Protein AF-A0A3D3M866-F1 (afdb_monomer_lite)

pLDDT: mean 92.67, std 5.29, range [67.62, 97.88]

Structure (mmCIF, N/CA/C/O backbone):
data_AF-A0A3D3M866-F1
#
_entry.id   AF-A0A3D3M866-F1
#
loop_
_atom_site.group_PDB
_atom_site.id
_atom_site.type_symbol
_atom_site.label_atom_id
_atom_site.label_alt_id
_atom_site.label_comp_id
_atom_site.label_asym_id
_atom_site.label_entity_id
_atom_site.label_seq_id
_atom_site.pdbx_PDB_ins_code
_atom_site.Cartn_x
_atom_site.Cartn_y
_atom_site.Cartn_z
_atom_site.occupancy
_atom_site.B_iso_or_equiv
_atom_site.auth_seq_id
_atom_site.auth_comp_id
_atom_site.auth_asym_id
_atom_site.auth_atom_id
_atom_site.pdbx_PDB_model_num
ATOM 1 N N . MET A 1 1 ? -16.801 2.147 6.084 1.00 74.62 1 MET A N 1
ATOM 2 C CA . MET A 1 1 ? -16.013 3.398 6.169 1.00 74.62 1 MET A CA 1
ATOM 3 C C . MET A 1 1 ? -16.435 4.297 5.025 1.00 74.62 1 MET A C 1
ATOM 5 O O . MET A 1 1 ? -16.937 3.772 4.036 1.00 74.62 1 MET A O 1
ATOM 9 N N . SER A 1 2 ? -16.277 5.615 5.144 1.00 90.31 2 SER A N 1
ATOM 10 C CA . SER A 1 2 ? -16.371 6.474 3.961 1.00 90.31 2 SER A CA 1
ATOM 11 C C . SER A 1 2 ? -15.190 6.187 3.028 1.00 90.31 2 SER A C 1
ATOM 13 O O . SER A 1 2 ? -14.163 5.651 3.451 1.00 90.31 2 SER A O 1
ATOM 15 N N . ARG A 1 3 ? -15.338 6.546 1.753 1.00 89.62 3 ARG A N 1
ATOM 16 C CA . ARG A 1 3 ? -14.262 6.431 0.766 1.00 89.62 3 ARG A CA 1
ATOM 17 C C . ARG A 1 3 ? -13.029 7.248 1.164 1.00 89.62 3 ARG A C 1
ATOM 19 O O . ARG A 1 3 ? -11.916 6.769 1.000 1.00 89.62 3 ARG A O 1
ATOM 26 N N . GLU A 1 4 ? -13.232 8.440 1.717 1.00 93.88 4 GLU A N 1
ATOM 27 C CA . GLU A 1 4 ? -12.151 9.307 2.206 1.00 93.88 4 GLU A CA 1
ATOM 28 C C . GLU A 1 4 ? -11.396 8.665 3.372 1.00 93.88 4 GLU A C 1
ATOM 30 O O . GLU A 1 4 ? -10.176 8.569 3.313 1.00 93.88 4 GLU A O 1
ATOM 35 N N . ALA A 1 5 ? -12.107 8.120 4.367 1.00 94.00 5 ALA A N 1
ATOM 36 C CA . ALA A 1 5 ? -11.469 7.439 5.495 1.00 94.00 5 ALA A CA 1
ATOM 37 C C . ALA A 1 5 ? -10.649 6.219 5.042 1.00 94.00 5 ALA A C 1
ATOM 39 O O . ALA A 1 5 ? -9.595 5.936 5.594 1.00 94.00 5 ALA A O 1
ATOM 40 N N . LEU A 1 6 ? -11.108 5.496 4.015 1.00 94.75 6 LEU A N 1
ATOM 41 C CA . LEU A 1 6 ? -10.345 4.381 3.452 1.00 94.75 6 LEU A CA 1
ATOM 42 C C . LEU A 1 6 ? -9.067 4.856 2.741 1.00 94.75 6 LEU A C 1
ATOM 44 O O . LEU A 1 6 ? -8.033 4.202 2.839 1.00 94.75 6 L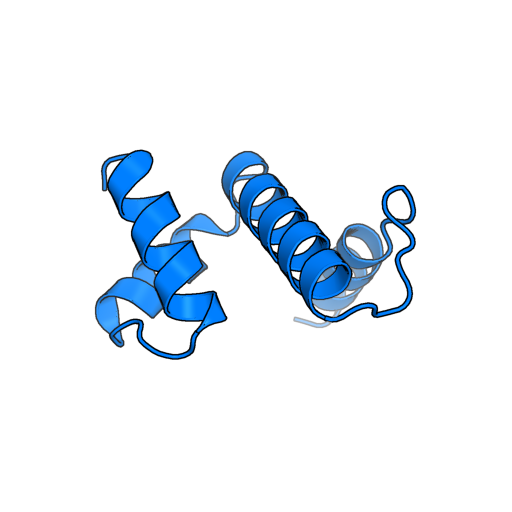EU A O 1
ATOM 48 N N . GLN A 1 7 ? -9.131 5.983 2.029 1.00 95.62 7 GLN A N 1
ATOM 49 C CA . GLN A 1 7 ? -7.970 6.584 1.365 1.00 95.62 7 GLN A CA 1
ATOM 50 C C . GLN A 1 7 ? -6.944 7.117 2.369 1.00 95.62 7 GLN A C 1
ATOM 52 O O . GLN A 1 7 ? -5.745 6.940 2.163 1.00 95.62 7 GLN A O 1
ATOM 57 N N . GLU A 1 8 ? -7.408 7.708 3.469 1.00 96.25 8 GLU A N 1
ATOM 58 C CA . GLU A 1 8 ? -6.562 8.122 4.587 1.00 96.25 8 GLU A CA 1
ATOM 59 C C . GLU A 1 8 ? -5.855 6.915 5.216 1.00 96.25 8 GLU A C 1
ATOM 61 O O . GLU A 1 8 ? -4.627 6.909 5.302 1.00 96.25 8 GLU A O 1
ATOM 66 N N . SER A 1 9 ? -6.589 5.840 5.530 1.00 96.75 9 SER A N 1
ATOM 67 C CA . SER A 1 9 ? -5.979 4.606 6.040 1.00 96.75 9 SER A CA 1
ATOM 68 C C . SER A 1 9 ? -4.995 3.981 5.041 1.00 96.75 9 SER A C 1
ATOM 70 O O . SER A 1 9 ? -3.952 3.483 5.452 1.00 96.75 9 SER A O 1
ATOM 72 N N . LEU A 1 10 ? -5.260 4.028 3.728 1.00 96.12 10 LEU A N 1
ATOM 73 C CA . LEU A 1 10 ? -4.294 3.591 2.706 1.00 96.12 10 LEU A CA 1
ATOM 74 C C . LEU A 1 10 ? -2.994 4.409 2.747 1.00 96.12 10 LEU A C 1
ATOM 76 O O . LEU A 1 10 ? -1.916 3.839 2.580 1.00 96.12 10 LEU A O 1
ATOM 80 N N . SER A 1 11 ? -3.083 5.723 2.970 1.00 95.62 11 SER A N 1
ATOM 81 C CA . SER A 1 11 ? -1.902 6.574 3.158 1.00 95.62 11 SER A CA 1
ATOM 82 C C . SER A 1 11 ? -1.155 6.205 4.439 1.00 95.62 11 SER A C 1
ATOM 84 O O . SER A 1 11 ? 0.060 6.050 4.405 1.00 95.62 11 SER A O 1
ATOM 86 N N . ALA A 1 12 ? -1.869 5.980 5.544 1.00 97.06 12 ALA A N 1
ATOM 87 C CA . ALA A 1 12 ? -1.258 5.550 6.800 1.00 97.06 12 ALA A CA 1
ATOM 88 C C . ALA A 1 12 ? -0.543 4.192 6.659 1.00 97.06 12 ALA A C 1
ATOM 90 O O . ALA A 1 12 ? 0.556 4.014 7.176 1.00 97.06 12 ALA A O 1
ATOM 91 N N . VAL A 1 13 ? -1.107 3.242 5.899 1.00 96.75 13 VAL A N 1
ATOM 92 C CA . VAL A 1 13 ? -0.451 1.953 5.602 1.00 96.75 13 VAL A CA 1
ATOM 93 C C . VAL A 1 13 ? 0.841 2.156 4.805 1.00 96.75 13 VAL A C 1
ATOM 95 O O . VAL A 1 13 ? 1.832 1.483 5.076 1.00 96.75 13 VAL A O 1
ATOM 98 N N . MET A 1 14 ? 0.856 3.079 3.837 1.00 94.69 14 MET A N 1
ATOM 99 C CA . MET A 1 14 ? 2.048 3.387 3.035 1.00 94.69 14 MET A CA 1
ATOM 100 C C . MET A 1 14 ? 3.223 3.872 3.896 1.00 94.69 14 MET A C 1
ATOM 102 O O . MET A 1 14 ? 4.369 3.528 3.602 1.00 94.69 14 MET A O 1
ATOM 106 N N . ASP A 1 15 ? 2.924 4.620 4.958 1.00 94.56 15 ASP A N 1
ATOM 107 C CA . ASP A 1 15 ? 3.911 5.185 5.880 1.00 94.56 15 ASP A CA 1
ATOM 108 C C . ASP A 1 15 ? 4.153 4.306 7.125 1.00 94.56 15 ASP A C 1
ATOM 110 O O . ASP A 1 15 ? 4.964 4.658 7.976 1.00 94.56 15 ASP A O 1
ATOM 114 N N . ASN A 1 16 ? 3.516 3.127 7.207 1.00 95.31 16 ASN A N 1
ATOM 115 C CA . ASN A 1 16 ? 3.577 2.202 8.349 1.00 95.31 16 ASN A CA 1
ATOM 116 C C . ASN A 1 16 ? 3.031 2.800 9.670 1.00 95.31 16 ASN A C 1
ATOM 118 O O . ASN A 1 16 ? 3.496 2.461 10.756 1.00 95.31 16 ASN A O 1
ATOM 122 N N . GLU A 1 17 ? 2.022 3.664 9.568 1.00 97.88 17 GLU A N 1
ATOM 123 C CA . GLU A 1 17 ? 1.374 4.375 10.684 1.00 97.88 17 GLU A CA 1
ATOM 124 C C . GLU A 1 17 ? -0.087 3.934 10.917 1.00 97.88 17 GLU A C 1
ATOM 126 O O . GLU A 1 17 ? -0.743 4.419 11.834 1.00 97.88 17 GLU A O 1
ATOM 131 N N . ALA A 1 18 ? -0.625 3.022 10.098 1.00 97.25 18 ALA A N 1
ATOM 132 C CA . ALA A 1 18 ? -1.983 2.502 10.283 1.00 97.25 18 ALA A CA 1
ATOM 133 C C . ALA A 1 18 ? -2.078 1.570 11.499 1.00 97.25 18 ALA A C 1
ATOM 135 O O . ALA A 1 18 ? -1.205 0.721 11.712 1.00 97.25 18 ALA A O 1
ATOM 136 N N . ASP A 1 19 ? -3.176 1.665 12.251 1.00 96.88 19 ASP A N 1
ATOM 137 C CA . ASP A 1 19 ? -3.436 0.730 13.346 1.00 96.88 19 ASP A CA 1
ATOM 138 C C . ASP A 1 19 ? -3.890 -0.661 12.841 1.00 96.88 19 ASP A C 1
ATOM 140 O O . ASP A 1 19 ? -4.183 -0.876 11.661 1.00 96.88 19 ASP A O 1
ATOM 144 N N . GLU A 1 20 ? -3.947 -1.655 13.736 1.00 9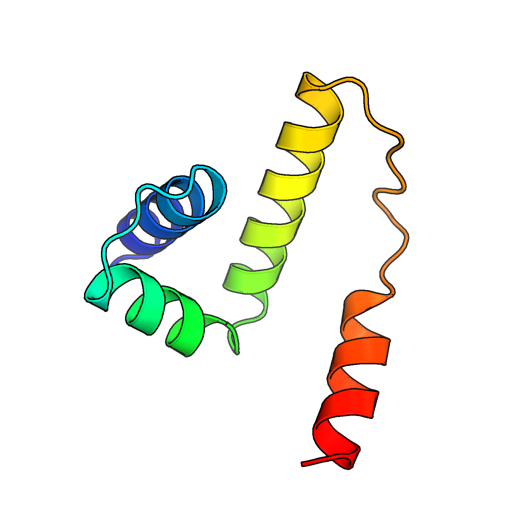7.25 20 GLU A N 1
ATOM 145 C CA . GLU A 1 20 ? -4.293 -3.037 13.365 1.00 97.25 20 GLU A CA 1
ATOM 146 C C . GLU A 1 20 ? -5.723 -3.173 12.804 1.00 97.25 20 GLU A C 1
ATOM 148 O O . GLU A 1 20 ? -5.984 -3.991 11.914 1.00 97.25 20 GLU A O 1
ATOM 153 N N . LEU A 1 21 ? -6.674 -2.387 13.314 1.00 95.62 21 LEU A N 1
ATOM 154 C CA . LEU A 1 21 ? -8.065 -2.434 12.875 1.00 95.62 21 LEU A CA 1
ATOM 155 C C . LEU A 1 21 ? -8.228 -1.759 11.510 1.00 95.62 21 LEU A C 1
ATOM 157 O O . LEU A 1 21 ? -8.945 -2.278 10.651 1.00 95.62 21 LEU A O 1
ATOM 161 N N . GLU A 1 22 ? -7.569 -0.626 11.303 1.00 95.06 22 GLU A N 1
ATOM 162 C CA . GLU A 1 22 ? -7.473 0.077 10.028 1.00 95.06 22 GLU A CA 1
ATOM 163 C C . GLU A 1 22 ? -6.817 -0.804 8.972 1.00 95.06 22 GLU A C 1
ATOM 165 O O . GLU A 1 22 ? -7.393 -0.982 7.898 1.00 95.06 22 GLU A O 1
ATOM 170 N N . LEU A 1 23 ? -5.693 -1.450 9.298 1.00 96.69 23 LEU A N 1
ATOM 171 C CA . LEU A 1 23 ? -5.019 -2.388 8.404 1.00 96.69 23 LEU A CA 1
ATOM 172 C C . LEU A 1 23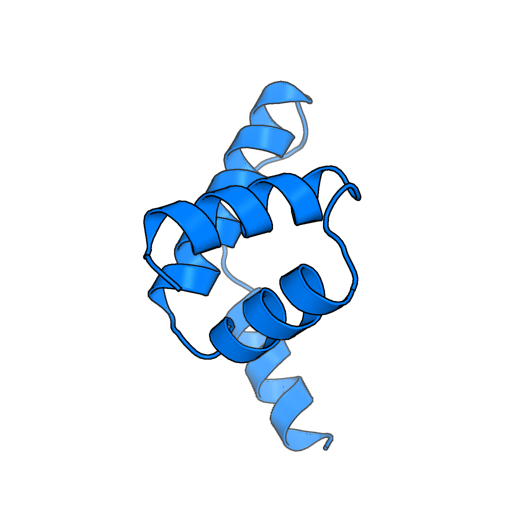 ? -5.957 -3.524 7.980 1.00 96.69 23 LEU A C 1
ATOM 174 O O . LEU A 1 23 ? -6.096 -3.803 6.789 1.00 96.69 23 LEU A O 1
ATOM 178 N N . ARG A 1 24 ? -6.663 -4.153 8.929 1.00 96.06 24 ARG A N 1
ATOM 179 C CA . ARG A 1 24 ? -7.645 -5.207 8.613 1.00 96.06 24 ARG A CA 1
ATOM 180 C C . ARG A 1 24 ? -8.768 -4.704 7.713 1.00 96.06 24 ARG A C 1
ATOM 182 O O . ARG A 1 24 ? -9.173 -5.413 6.795 1.00 96.06 24 ARG A O 1
ATOM 189 N N . ARG A 1 25 ? -9.273 -3.492 7.956 1.00 94.44 25 ARG A N 1
ATOM 190 C CA . ARG A 1 25 ? -10.333 -2.889 7.136 1.00 94.44 25 ARG A CA 1
ATOM 191 C C . ARG A 1 25 ? -9.843 -2.588 5.722 1.00 94.44 25 ARG A C 1
ATOM 193 O O . ARG A 1 25 ? -10.552 -2.913 4.772 1.00 94.44 25 ARG A O 1
ATOM 200 N N . VAL A 1 26 ? -8.634 -2.049 5.576 1.00 95.44 26 VAL A N 1
ATOM 201 C CA . VAL A 1 26 ? -8.000 -1.803 4.273 1.00 95.44 26 VAL A CA 1
ATOM 202 C C . VAL A 1 26 ? -7.821 -3.114 3.509 1.00 95.44 26 VAL A C 1
ATOM 204 O O . VAL A 1 26 ? -8.231 -3.205 2.354 1.00 95.44 26 VAL A O 1
ATOM 207 N N . LEU A 1 27 ? -7.290 -4.153 4.159 1.00 95.06 27 LEU A N 1
ATOM 208 C CA . LEU A 1 27 ? -7.118 -5.470 3.542 1.00 95.06 27 LEU A CA 1
ATOM 209 C C . LEU A 1 27 ? -8.461 -6.098 3.145 1.00 95.06 27 LEU A C 1
ATOM 211 O O . LEU A 1 27 ? -8.575 -6.621 2.041 1.00 95.06 27 LEU A O 1
ATOM 215 N N . SER A 1 28 ? -9.505 -5.980 3.973 1.00 95.00 28 SER A N 1
ATOM 216 C CA . SER A 1 28 ? -10.848 -6.467 3.612 1.00 95.00 28 SER A CA 1
ATOM 217 C C . SER A 1 28 ? -11.470 -5.726 2.425 1.00 95.00 28 SER A C 1
ATOM 219 O O . SER A 1 28 ? -12.315 -6.276 1.728 1.00 95.00 28 SER A O 1
ATOM 221 N N . ALA A 1 29 ? -11.054 -4.480 2.184 1.00 94.38 29 ALA A N 1
ATOM 222 C CA . ALA A 1 29 ? -11.488 -3.688 1.040 1.00 94.38 29 ALA A CA 1
ATOM 223 C C . ALA A 1 29 ? -10.620 -3.925 -0.209 1.00 94.38 29 ALA A C 1
ATOM 225 O O . ALA A 1 29 ? -10.912 -3.372 -1.264 1.00 94.38 29 ALA A O 1
ATOM 226 N N . SER A 1 30 ? -9.561 -4.737 -0.125 1.00 91.19 30 SER A N 1
ATOM 227 C CA . SER A 1 30 ? -8.630 -4.947 -1.241 1.00 91.19 30 SER A CA 1
ATOM 228 C C . SER A 1 30 ? -9.233 -5.708 -2.425 1.00 91.19 30 SER A C 1
ATOM 230 O O . SER A 1 30 ? -8.696 -5.612 -3.527 1.00 91.19 30 SER A O 1
ATOM 232 N N . ASP A 1 31 ? -10.375 -6.381 -2.253 1.00 90.06 31 ASP A N 1
ATOM 233 C CA . ASP A 1 31 ? -11.133 -6.997 -3.351 1.00 90.06 31 ASP A CA 1
ATOM 234 C C . ASP A 1 31 ? -11.799 -5.962 -4.268 1.00 90.06 31 ASP A C 1
ATOM 236 O O . ASP A 1 31 ? -12.039 -6.241 -5.448 1.00 90.06 31 ASP A O 1
ATOM 240 N N . ASP A 1 32 ? -12.013 -4.735 -3.785 1.00 93.38 32 ASP A N 1
ATOM 241 C CA . ASP A 1 32 ? -12.507 -3.634 -4.602 1.00 93.38 32 ASP A CA 1
ATOM 242 C C . ASP A 1 32 ? -11.414 -3.133 -5.578 1.00 93.38 32 ASP A C 1
ATOM 244 O O . ASP A 1 32 ? -10.352 -2.656 -5.150 1.00 93.38 32 ASP A O 1
ATOM 248 N N . PRO A 1 33 ? -11.647 -3.196 -6.906 1.00 91.94 33 PRO A N 1
ATOM 249 C CA . PRO A 1 33 ? -10.684 -2.731 -7.900 1.00 91.94 33 PRO A CA 1
ATOM 250 C C . PRO A 1 33 ? -10.306 -1.256 -7.747 1.00 91.94 33 PRO A C 1
ATOM 252 O O . PRO A 1 33 ? -9.173 -0.879 -8.051 1.00 91.94 33 PRO A O 1
ATOM 255 N N . GLU A 1 34 ? -11.225 -0.407 -7.281 1.00 93.00 34 GLU A N 1
ATOM 256 C CA . GLU A 1 34 ? -10.959 1.021 -7.114 1.00 93.00 34 GLU A CA 1
ATOM 257 C C . GLU A 1 34 ? -9.991 1.291 -5.952 1.00 93.00 34 GLU A C 1
ATOM 259 O O . GLU A 1 34 ? -9.076 2.120 -6.075 1.00 93.00 34 GLU A O 1
ATOM 264 N N 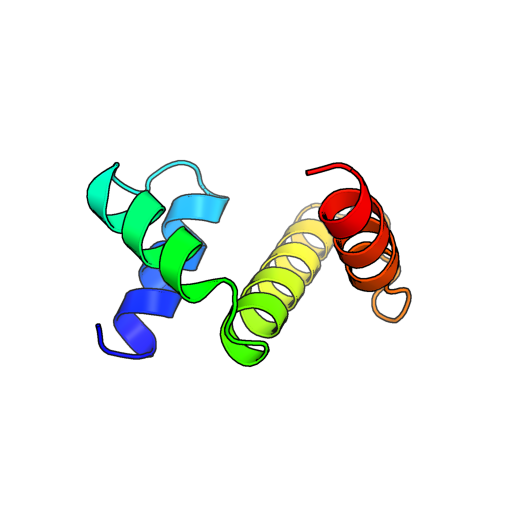. THR A 1 35 ? -10.137 0.545 -4.859 1.00 93.88 35 THR A N 1
ATOM 265 C CA . THR A 1 35 ? -9.211 0.539 -3.723 1.00 93.88 35 THR A CA 1
ATOM 266 C C . THR A 1 35 ? -7.806 0.122 -4.168 1.00 93.88 35 THR A C 1
ATOM 268 O O . THR A 1 35 ? -6.847 0.868 -3.939 1.00 93.88 35 THR A O 1
ATOM 271 N N . ARG A 1 36 ? -7.666 -0.983 -4.921 1.00 93.62 36 ARG A N 1
ATOM 272 C CA . ARG A 1 36 ? -6.360 -1.411 -5.475 1.00 93.62 36 ARG A CA 1
ATOM 273 C C . ARG A 1 36 ? -5.760 -0.389 -6.437 1.00 93.62 36 ARG A C 1
ATOM 275 O O . ARG A 1 36 ? -4.563 -0.107 -6.380 1.00 93.62 36 ARG A O 1
ATOM 282 N N . ALA A 1 37 ? -6.581 0.199 -7.305 1.00 93.12 37 ALA A N 1
ATOM 283 C CA . ALA A 1 37 ? -6.126 1.224 -8.238 1.00 93.12 37 ALA A CA 1
ATOM 284 C C . ALA A 1 37 ? -5.636 2.485 -7.507 1.00 93.12 37 ALA A C 1
ATOM 286 O O . ALA A 1 37 ? -4.682 3.126 -7.947 1.00 93.12 37 ALA A O 1
ATOM 287 N N . THR A 1 38 ? -6.269 2.848 -6.389 1.00 95.00 38 THR A N 1
ATOM 288 C CA . THR A 1 38 ? -5.839 3.978 -5.555 1.00 95.00 38 THR A CA 1
ATOM 289 C C . THR A 1 38 ? -4.497 3.700 -4.891 1.00 9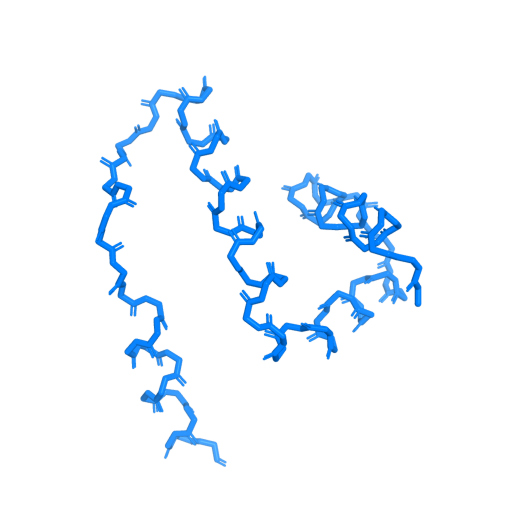5.00 38 THR A C 1
ATOM 291 O O . THR A 1 38 ? -3.586 4.515 -5.030 1.00 95.00 38 THR A O 1
ATOM 294 N N . TRP A 1 39 ? -4.338 2.522 -4.282 1.00 95.31 39 TRP A N 1
ATOM 295 C CA . TRP A 1 39 ? -3.059 2.066 -3.738 1.00 95.31 39 TRP A CA 1
ATOM 296 C C . TRP A 1 39 ? -1.933 2.101 -4.782 1.00 95.31 39 TRP A C 1
ATOM 298 O O . TRP A 1 39 ? -0.875 2.677 -4.540 1.00 95.31 39 TRP A O 1
ATOM 308 N N . SER A 1 40 ? -2.183 1.564 -5.982 1.00 93.62 40 SER A N 1
ATOM 309 C CA . SER A 1 40 ? -1.215 1.577 -7.086 1.00 93.62 40 SER A CA 1
ATOM 310 C C . SER A 1 40 ? -0.773 3.001 -7.4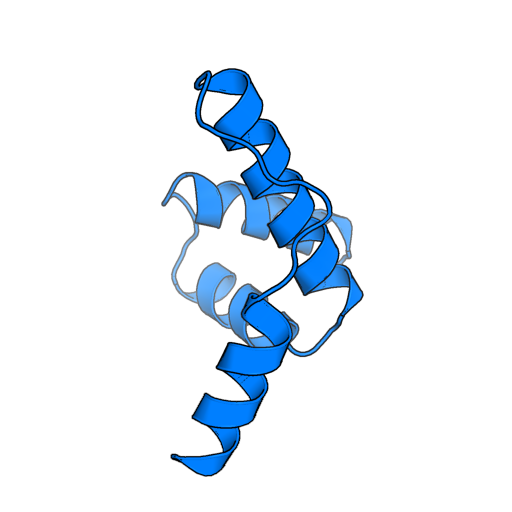54 1.00 93.62 40 SER A C 1
ATOM 312 O O . SER A 1 40 ? 0.423 3.267 -7.575 1.00 93.62 40 SER A O 1
ATOM 314 N N . ARG A 1 41 ? -1.712 3.953 -7.561 1.00 93.25 41 ARG A N 1
ATOM 315 C CA . ARG A 1 41 ? -1.382 5.360 -7.849 1.00 93.25 41 ARG A CA 1
ATOM 316 C C . ARG A 1 41 ? -0.553 6.012 -6.742 1.00 93.25 41 ARG A C 1
ATOM 318 O O . ARG A 1 41 ? 0.350 6.781 -7.063 1.00 93.25 41 ARG A O 1
ATOM 325 N N . TYR A 1 42 ? -0.831 5.713 -5.473 1.00 95.06 42 TYR A N 1
ATOM 326 C CA . TYR A 1 42 ? -0.032 6.219 -4.352 1.00 95.06 42 TYR A CA 1
ATOM 327 C C . TYR A 1 42 ? 1.403 5.698 -4.406 1.00 95.06 42 TYR A C 1
ATOM 329 O O . TYR A 1 42 ? 2.337 6.490 -4.299 1.00 95.06 42 TYR A O 1
ATOM 337 N N . GLN A 1 43 ? 1.593 4.410 -4.698 1.00 93.19 43 GLN A N 1
ATOM 338 C CA . GLN A 1 43 ? 2.931 3.839 -4.862 1.00 93.19 43 GLN A CA 1
ATOM 339 C C . GLN A 1 43 ? 3.695 4.466 -6.037 1.00 93.19 43 GLN A C 1
ATOM 341 O O . GLN A 1 43 ? 4.877 4.778 -5.905 1.00 93.19 43 GLN A O 1
ATOM 346 N N . VAL A 1 44 ? 3.022 4.745 -7.160 1.00 93.50 44 VAL A N 1
ATOM 347 C CA . VAL A 1 44 ? 3.626 5.481 -8.287 1.00 93.50 44 VAL A CA 1
ATOM 348 C C . VAL A 1 44 ? 4.042 6.896 -7.876 1.00 93.50 44 VAL A C 1
ATOM 350 O O . VAL A 1 44 ? 5.148 7.325 -8.202 1.00 93.50 44 VAL A O 1
ATOM 353 N N . ALA A 1 45 ? 3.182 7.627 -7.158 1.00 92.88 45 ALA A N 1
ATOM 354 C CA . ALA A 1 45 ? 3.501 8.970 -6.680 1.00 92.88 45 ALA A CA 1
ATOM 355 C C . ALA A 1 45 ? 4.703 8.960 -5.719 1.00 92.88 45 ALA A C 1
ATOM 357 O O . ALA A 1 45 ? 5.616 9.769 -5.881 1.00 92.88 45 ALA A O 1
ATOM 358 N N . ARG A 1 46 ? 4.748 8.005 -4.783 1.00 92.75 46 ARG A N 1
ATOM 359 C CA . ARG A 1 46 ? 5.868 7.795 -3.857 1.00 92.75 46 ARG A CA 1
ATOM 360 C C . ARG A 1 46 ? 7.171 7.523 -4.608 1.00 92.75 46 ARG A C 1
ATOM 362 O O . ARG A 1 46 ? 8.145 8.250 -4.427 1.00 92.75 46 ARG A O 1
ATOM 369 N N . ALA A 1 47 ? 7.180 6.550 -5.514 1.00 93.38 47 ALA A N 1
ATOM 370 C CA . ALA A 1 47 ? 8.355 6.231 -6.321 1.00 93.38 47 ALA A CA 1
ATOM 371 C C . ALA A 1 47 ? 8.834 7.435 -7.164 1.00 93.38 47 ALA A C 1
ATOM 373 O O . ALA A 1 47 ? 10.037 7.685 -7.260 1.00 93.38 47 ALA A O 1
ATOM 374 N N . ALA A 1 48 ? 7.915 8.257 -7.692 1.00 93.94 48 ALA A N 1
ATOM 375 C CA . ALA A 1 48 ? 8.266 9.506 -8.374 1.00 93.94 48 ALA A CA 1
ATOM 376 C C . ALA A 1 48 ? 8.969 10.509 -7.442 1.00 93.94 48 ALA A C 1
ATOM 378 O O . ALA A 1 48 ? 9.993 11.082 -7.819 1.00 93.94 48 ALA A O 1
ATOM 379 N N . MET A 1 49 ? 8.454 10.703 -6.222 1.00 94.31 49 MET A N 1
ATOM 380 C CA . MET A 1 49 ? 9.057 11.586 -5.212 1.00 94.31 49 MET A CA 1
ATOM 381 C C . MET A 1 49 ? 10.463 11.123 -4.808 1.00 94.31 49 MET A C 1
ATOM 383 O O . MET A 1 49 ? 11.362 11.949 -4.644 1.00 94.31 49 MET A O 1
ATOM 387 N N . HIS A 1 50 ? 10.671 9.808 -4.713 1.00 95.19 50 HIS A N 1
ATOM 388 C CA . HIS A 1 50 ? 11.956 9.200 -4.362 1.00 95.19 50 HIS A CA 1
ATOM 389 C C . HIS A 1 50 ? 12.915 9.014 -5.550 1.00 95.19 50 HIS A C 1
ATOM 391 O O . HIS A 1 50 ? 14.042 8.562 -5.353 1.00 95.19 50 HIS A O 1
ATOM 397 N N . LYS A 1 51 ? 12.521 9.426 -6.765 1.00 95.62 51 LYS A N 1
ATOM 398 C CA . LYS A 1 51 ? 13.305 9.271 -8.007 1.00 95.62 51 LYS A CA 1
ATOM 399 C C . LYS A 1 51 ? 13.650 7.807 -8.319 1.00 95.62 51 LYS A C 1
ATOM 401 O O . LYS A 1 51 ? 14.729 7.511 -8.833 1.00 95.62 51 LYS A O 1
ATOM 406 N N . GLU A 1 52 ? 12.732 6.900 -8.010 1.00 94.00 52 GLU A N 1
ATOM 407 C CA . GLU A 1 52 ? 12.837 5.477 -8.327 1.00 94.00 52 GLU A CA 1
ATOM 408 C C . GLU A 1 52 ? 12.448 5.202 -9.792 1.00 94.00 52 GLU A C 1
ATOM 410 O O . GLU A 1 52 ? 11.849 6.039 -10.476 1.00 94.00 52 GLU A O 1
ATOM 415 N N . LEU A 1 53 ? 12.796 4.015 -10.302 1.00 88.19 53 LEU A N 1
ATOM 416 C CA . LEU A 1 53 ? 12.411 3.598 -11.650 1.00 88.19 53 LEU A CA 1
ATOM 417 C C . LEU A 1 53 ? 10.901 3.327 -11.708 1.00 88.19 53 LEU A C 1
ATOM 419 O O . LEU A 1 53 ? 10.380 2.492 -10.975 1.00 88.19 53 LEU A O 1
ATOM 423 N N . LEU A 1 54 ? 10.211 3.991 -12.635 1.00 86.75 54 LEU A N 1
ATOM 424 C CA . LEU A 1 54 ? 8.765 3.877 -12.811 1.00 86.75 54 LEU A CA 1
ATOM 425 C C . LEU A 1 54 ? 8.407 3.202 -14.135 1.00 86.75 54 LEU A C 1
ATOM 427 O O . LEU A 1 54 ? 8.858 3.618 -15.201 1.00 86.75 54 LEU A O 1
ATOM 431 N N . MET A 1 55 ? 7.502 2.224 -14.072 1.00 86.81 55 MET A N 1
ATOM 432 C CA . MET A 1 55 ? 6.866 1.604 -15.241 1.00 86.81 55 MET A CA 1
ATOM 433 C C . MET A 1 55 ? 5.333 1.721 -15.136 1.00 86.81 55 MET A C 1
ATOM 435 O O . MET A 1 55 ? 4.645 0.721 -14.961 1.00 86.81 55 MET A O 1
ATOM 439 N N . PRO A 1 56 ? 4.758 2.934 -15.247 1.00 74.12 56 PRO A N 1
ATOM 440 C CA . PRO A 1 56 ? 3.386 3.240 -14.811 1.00 74.12 56 PRO A CA 1
ATOM 441 C C . PRO A 1 56 ? 2.260 2.549 -15.600 1.00 74.12 56 PRO A C 1
ATOM 443 O O . PRO A 1 56 ? 1.098 2.665 -15.229 1.00 74.12 56 PRO A O 1
ATOM 446 N N . LYS A 1 57 ? 2.574 1.871 -16.708 1.00 79.25 57 LYS A N 1
ATOM 447 C CA . LYS A 1 57 ? 1.602 1.139 -17.539 1.00 79.25 57 LYS A CA 1
ATOM 448 C C . LYS A 1 57 ? 1.816 -0.375 -17.528 1.00 79.25 57 LYS A C 1
ATOM 450 O O . LYS A 1 57 ? 1.069 -1.084 -18.193 1.00 79.25 57 LYS A O 1
ATOM 455 N N . LEU A 1 58 ? 2.847 -0.857 -16.836 1.00 86.50 58 LEU A N 1
ATOM 456 C CA . LEU A 1 58 ? 3.106 -2.282 -16.701 1.00 86.50 58 LEU A CA 1
ATOM 457 C C . LEU A 1 58 ? 2.393 -2.785 -15.446 1.00 86.50 58 LEU A C 1
ATOM 459 O O . LEU A 1 58 ? 2.761 -2.404 -14.339 1.00 86.50 58 LEU A O 1
ATOM 463 N N . ASP A 1 59 ? 1.398 -3.647 -15.628 1.00 87.69 59 ASP A N 1
ATOM 464 C CA . ASP A 1 59 ? 0.749 -4.359 -14.531 1.00 87.69 59 ASP A CA 1
ATOM 465 C C . ASP A 1 59 ? 1.129 -5.840 -14.574 1.00 87.69 59 ASP A C 1
ATOM 467 O O . ASP A 1 59 ? 0.748 -6.571 -15.487 1.00 87.69 59 ASP A O 1
ATOM 471 N N . ILE A 1 60 ? 1.893 -6.269 -13.573 1.00 91.69 60 ILE A N 1
ATOM 472 C CA . ILE A 1 60 ? 2.186 -7.682 -13.300 1.00 91.69 60 ILE A CA 1
ATOM 473 C C . ILE A 1 60 ? 1.415 -8.192 -12.079 1.00 91.69 60 ILE A C 1
ATOM 475 O O . ILE A 1 60 ? 1.306 -9.400 -11.883 1.00 91.69 60 ILE A O 1
ATOM 479 N N . ALA A 1 61 ? 0.875 -7.284 -11.260 1.00 91.69 61 ALA A N 1
ATOM 480 C CA . ALA A 1 61 ? 0.266 -7.617 -9.981 1.00 91.69 61 ALA A CA 1
ATOM 481 C C . ALA A 1 61 ? -1.021 -8.421 -10.179 1.00 91.69 61 ALA A C 1
ATOM 483 O O . ALA A 1 61 ? -1.247 -9.380 -9.447 1.00 91.69 61 ALA A O 1
ATOM 484 N N . SER A 1 62 ? -1.818 -8.100 -11.205 1.00 90.75 62 SER A N 1
ATOM 485 C CA . SER A 1 62 ? -3.031 -8.863 -11.529 1.00 90.75 62 SER A CA 1
ATOM 486 C C . SER A 1 62 ? -2.732 -10.325 -11.883 1.00 90.75 62 SER A C 1
ATOM 488 O O . SER A 1 62 ? -3.408 -11.226 -11.393 1.00 90.75 62 SER A O 1
ATOM 490 N N . ALA A 1 63 ? -1.701 -10.576 -12.698 1.00 93.75 63 ALA A N 1
ATOM 491 C CA . ALA A 1 63 ? -1.319 -11.934 -13.094 1.00 93.75 63 ALA A CA 1
ATOM 492 C C . ALA A 1 63 ? -0.741 -12.734 -11.917 1.00 93.75 63 ALA A C 1
ATOM 494 O O . ALA A 1 63 ? -1.104 -13.891 -11.725 1.00 93.75 63 ALA A O 1
ATOM 495 N N . VAL A 1 64 ? 0.110 -12.103 -11.100 1.00 95.38 64 VAL A N 1
ATOM 496 C CA . VAL A 1 64 ? 0.646 -12.718 -9.876 1.00 95.38 64 VAL A CA 1
ATOM 497 C C . VAL A 1 64 ? -0.481 -13.038 -8.894 1.00 95.38 64 VAL A C 1
ATOM 499 O O . VAL A 1 64 ? -0.532 -14.145 -8.376 1.00 95.38 64 VAL A O 1
ATOM 502 N N . SER A 1 65 ? -1.420 -12.112 -8.678 1.00 92.94 65 SER A N 1
ATOM 503 C CA . SER A 1 65 ? -2.564 -12.332 -7.788 1.00 92.94 65 SER A CA 1
ATOM 504 C C . SER A 1 65 ? -3.436 -13.505 -8.236 1.00 92.94 65 SER A C 1
ATOM 506 O O . SER A 1 65 ? -3.927 -14.235 -7.383 1.00 92.94 65 SER A O 1
ATOM 508 N N . ALA A 1 66 ? -3.633 -13.683 -9.546 1.00 93.81 66 ALA A N 1
ATOM 509 C CA . ALA A 1 66 ? -4.376 -14.819 -10.082 1.00 93.81 66 ALA A CA 1
ATOM 510 C C . ALA A 1 66 ? -3.633 -16.142 -9.849 1.00 93.81 66 ALA A C 1
ATOM 512 O O . ALA A 1 66 ? -4.229 -17.086 -9.351 1.00 93.81 66 ALA A O 1
ATOM 513 N N . ALA A 1 67 ? -2.326 -16.185 -10.130 1.00 96.81 67 ALA A N 1
ATOM 514 C CA . ALA A 1 67 ? -1.517 -17.379 -9.887 1.00 96.81 67 ALA A CA 1
ATOM 515 C C . ALA A 1 67 ? -1.497 -17.776 -8.399 1.00 96.81 67 ALA A C 1
ATOM 517 O O . ALA A 1 67 ? -1.640 -18.948 -8.081 1.00 96.81 67 ALA A O 1
ATOM 518 N N . LEU A 1 68 ? -1.390 -16.801 -7.488 1.00 95.19 68 LEU A N 1
ATOM 519 C CA . LEU A 1 68 ? -1.435 -17.047 -6.041 1.00 95.19 68 LEU A CA 1
ATOM 520 C C . LEU A 1 68 ? -2.799 -17.565 -5.563 1.00 95.19 68 LEU A C 1
ATOM 522 O O . LEU A 1 68 ? -2.854 -18.316 -4.595 1.00 95.19 68 LEU A O 1
ATOM 526 N N . ALA A 1 69 ? -3.896 -17.174 -6.217 1.00 93.75 69 ALA A N 1
ATOM 527 C CA . ALA A 1 69 ? -5.223 -17.689 -5.886 1.00 93.75 69 ALA A CA 1
ATOM 528 C C . ALA A 1 69 ? -5.367 -19.184 -6.222 1.00 93.75 69 ALA A C 1
ATOM 530 O O . ALA A 1 69 ? -6.125 -19.874 -5.550 1.00 93.75 69 ALA A O 1
ATOM 531 N N . ASP A 1 70 ? -4.616 -19.679 -7.210 1.00 94.00 70 ASP A N 1
ATOM 532 C CA . ASP A 1 70 ? -4.580 -21.099 -7.582 1.00 94.00 70 ASP A CA 1
ATOM 533 C C . ASP A 1 70 ? -3.656 -21.938 -6.667 1.00 94.00 70 ASP A C 1
ATOM 535 O O . ASP A 1 70 ? -3.670 -23.168 -6.738 1.00 94.00 70 ASP A O 1
ATOM 539 N N . GLU A 1 71 ? -2.847 -21.298 -5.811 1.00 91.69 71 GLU A N 1
ATOM 540 C CA . GLU A 1 71 ? -1.977 -21.965 -4.825 1.00 91.69 71 GLU A CA 1
ATOM 541 C C . GLU A 1 71 ? -2.658 -22.204 -3.462 1.00 91.69 71 GLU A C 1
ATOM 543 O O . GLU A 1 71 ? -2.150 -22.999 -2.664 1.00 91.69 71 GLU A O 1
ATOM 548 N N . ALA A 1 72 ? -3.765 -21.507 -3.184 1.00 67.62 72 ALA A N 1
ATOM 549 C CA . ALA A 1 72 ? -4.481 -21.517 -1.903 1.00 67.62 72 ALA A CA 1
ATOM 550 C C . ALA A 1 72 ? -5.493 -22.669 -1.783 1.00 67.62 72 ALA A C 1
ATOM 552 O O . ALA A 1 72 ? -5.585 -23.240 -0.669 1.00 67.62 72 ALA A O 1
#

Foldseek 3Di:
DPPVLLLVLLVCVVVVNHDPVSVVVLVVCCVPPVSVVSNLVVVQVVCVVVVHDDDSPDDPPVVVVVVVVVVD

Radius of gyration: 13.36 Å; chains: 1; bounding box: 30×34×31 Å

Sequence (72 aa):
MSREALQESLSAVMDNEADELELRRVLSASDDPETRATWSRYQVARAAMHKELLMPKLDIASAVSAALADEA

Secondary structure (DSSP, 8-state):
--HHHHHHHHHHHHTT---HHHHHHHHHTTTSHHHHHHHHHHHHHHHHHTT----TT---HHHHHHHHHTT-